Protein AF-A0A351YXC2-F1 (afdb_monomer_lite)

Secondary structure (DSSP, 8-state):
-HHHHHHHHHHHHHHHHHHHHHHHHHHHHHTTSS-HHHHTHHHHHHTTPPP-------SHHHHHHT-HHHHHHHHHHHHHHHHHHHHHHHH-

pLDDT: mean 78.55, std 14.55, range [53.94, 97.31]

Structure (mmCIF, N/CA/C/O backbone):
data_AF-A0A351YXC2-F1
#
_entry.id   AF-A0A351YXC2-F1
#
loop_
_atom_site.group_PDB
_atom_site.id
_atom_site.type_symbol
_atom_site.label_atom_id
_atom_site.label_alt_id
_atom_site.label_comp_id
_atom_site.label_asym_id
_atom_site.label_entity_id
_atom_site.label_seq_id
_atom_site.pdbx_PDB_ins_code
_atom_site.Cartn_x
_atom_site.Cartn_y
_atom_site.Cartn_z
_atom_site.occupancy
_atom_site.B_iso_or_equiv
_atom_site.auth_seq_id
_atom_site.auth_comp_id
_atom_site.auth_asym_id
_atom_site.auth_atom_id
_atom_site.pdbx_PDB_model_num
ATOM 1 N N . MET A 1 1 ? 40.753 -1.615 -24.690 1.00 54.28 1 MET A N 1
ATOM 2 C CA . MET A 1 1 ? 40.350 -2.145 -23.361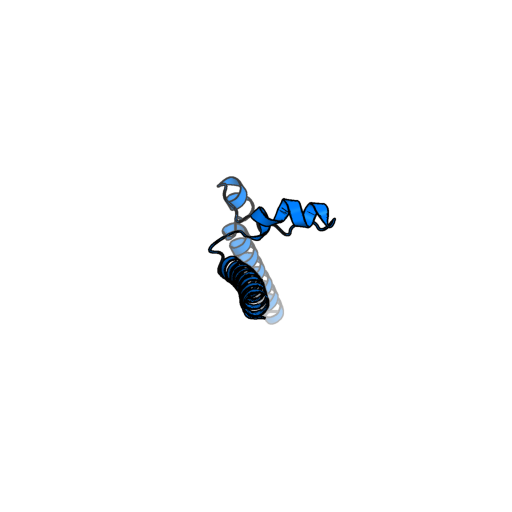 1.00 54.28 1 MET A CA 1
ATOM 3 C C . MET A 1 1 ? 39.675 -1.114 -22.439 1.00 54.28 1 MET A C 1
ATOM 5 O O . MET A 1 1 ? 38.781 -1.501 -21.699 1.00 54.28 1 MET A O 1
ATOM 9 N N . ALA A 1 2 ? 40.005 0.188 -22.486 1.00 59.88 2 ALA A N 1
ATOM 10 C CA . ALA A 1 2 ? 39.395 1.197 -21.597 1.00 59.88 2 ALA A CA 1
ATOM 11 C C . ALA A 1 2 ? 37.871 1.403 -21.784 1.00 59.88 2 ALA A C 1
ATOM 13 O O . ALA A 1 2 ? 37.146 1.541 -20.804 1.00 59.88 2 ALA A O 1
ATOM 14 N N . ARG A 1 3 ? 37.362 1.361 -23.026 1.00 58.69 3 ARG A N 1
ATOM 15 C CA . ARG A 1 3 ? 35.930 1.560 -23.348 1.00 58.69 3 ARG A CA 1
ATOM 16 C C . ARG A 1 3 ? 35.023 0.464 -22.765 1.00 58.69 3 ARG A C 1
ATOM 18 O O . ARG A 1 3 ? 33.972 0.779 -22.222 1.00 58.69 3 ARG A O 1
ATOM 25 N N . ALA A 1 4 ? 35.467 -0.797 -22.794 1.00 61.88 4 ALA A N 1
ATOM 26 C CA . ALA A 1 4 ? 34.736 -1.931 -22.217 1.00 61.88 4 ALA A CA 1
ATOM 27 C C . ALA A 1 4 ? 34.592 -1.818 -20.687 1.00 61.88 4 ALA A C 1
ATOM 29 O O . ALA A 1 4 ? 33.540 -2.128 -20.134 1.00 61.88 4 ALA A O 1
ATOM 30 N N . LYS A 1 5 ? 35.618 -1.289 -20.004 1.00 71.56 5 LYS A N 1
ATOM 31 C CA . LYS A 1 5 ? 35.585 -1.041 -18.554 1.00 71.56 5 LYS A CA 1
ATOM 32 C C . LYS A 1 5 ? 34.582 0.056 -18.174 1.00 71.56 5 LYS A C 1
ATOM 34 O O . LYS A 1 5 ? 33.929 -0.052 -17.140 1.00 71.56 5 LYS A O 1
ATOM 39 N N . VAL A 1 6 ? 34.444 1.091 -19.008 1.00 74.50 6 VAL A N 1
ATOM 40 C CA . VAL A 1 6 ? 33.466 2.177 -18.805 1.00 74.50 6 VAL A CA 1
ATOM 41 C C . VAL A 1 6 ? 32.037 1.687 -19.060 1.00 74.50 6 VAL A C 1
ATOM 43 O O . VAL A 1 6 ? 31.156 1.966 -18.253 1.00 74.50 6 VAL A O 1
ATOM 46 N N . LEU A 1 7 ? 31.822 0.894 -20.116 1.00 76.56 7 LEU A N 1
ATOM 47 C CA . LEU A 1 7 ? 30.525 0.272 -20.422 1.00 76.56 7 LEU A CA 1
ATOM 48 C C . LEU A 1 7 ? 30.058 -0.667 -19.301 1.00 76.56 7 LEU A C 1
ATOM 50 O O . LEU A 1 7 ? 28.917 -0.564 -18.860 1.00 76.56 7 LEU A O 1
ATOM 54 N N . GLY A 1 8 ? 30.951 -1.512 -18.773 1.00 84.88 8 GLY A N 1
ATOM 55 C CA . GLY A 1 8 ? 30.632 -2.389 -17.642 1.00 84.88 8 GLY A CA 1
ATOM 56 C C . GLY A 1 8 ? 30.280 -1.615 -16.369 1.00 84.88 8 GLY A C 1
ATOM 57 O O . GLY A 1 8 ? 29.291 -1.924 -15.710 1.00 84.88 8 GLY A O 1
ATOM 58 N N . LYS A 1 9 ? 31.036 -0.552 -16.055 1.00 87.56 9 LYS A N 1
ATOM 59 C CA . LYS A 1 9 ? 30.716 0.341 -14.929 1.00 87.56 9 LYS A CA 1
ATOM 60 C C . LYS A 1 9 ? 29.358 1.016 -15.101 1.00 87.56 9 LYS A C 1
ATOM 62 O O . LYS A 1 9 ? 28.614 1.108 -14.134 1.00 87.56 9 LYS A O 1
ATOM 67 N N . SER A 1 10 ? 29.040 1.473 -16.310 1.00 91.75 10 SER A N 1
ATOM 68 C CA . SER A 1 10 ? 27.769 2.135 -16.603 1.00 91.75 10 SER A CA 1
ATOM 69 C C . SER A 1 10 ? 26.584 1.182 -16.452 1.00 91.75 10 SER A C 1
ATOM 71 O O . SER A 1 10 ? 25.606 1.560 -15.815 1.00 91.75 10 SER A O 1
ATOM 73 N N . ILE A 1 11 ? 26.688 -0.055 -16.953 1.00 93.56 11 ILE A N 1
ATOM 74 C CA . ILE A 1 11 ? 25.643 -1.078 -16.790 1.00 93.56 11 ILE A CA 1
ATOM 75 C C . ILE A 1 11 ? 25.425 -1.418 -15.313 1.00 93.56 11 ILE A C 1
ATOM 77 O O . ILE A 1 11 ? 24.289 -1.490 -14.854 1.00 93.56 11 ILE A O 1
ATOM 81 N N . LEU A 1 12 ? 26.514 -1.568 -14.553 1.00 94.25 12 LEU A N 1
ATOM 82 C CA . LEU A 1 12 ? 26.449 -1.892 -13.132 1.00 94.25 12 LEU A CA 1
ATOM 83 C C . LEU A 1 12 ? 25.783 -0.768 -12.334 1.00 94.25 12 LEU A C 1
ATOM 85 O O . LEU A 1 12 ? 24.980 -1.030 -11.445 1.00 94.25 12 LEU A O 1
ATOM 89 N N . LEU A 1 13 ? 26.092 0.483 -12.676 1.00 94.69 13 LEU A N 1
ATOM 90 C CA . LEU A 1 13 ? 25.498 1.659 -12.046 1.00 94.69 13 LEU A CA 1
ATOM 91 C C . LEU A 1 13 ? 23.999 1.751 -12.367 1.00 94.69 13 LEU A C 1
ATOM 93 O O . LEU A 1 13 ? 23.203 2.064 -11.489 1.00 94.69 13 LEU A O 1
ATOM 97 N N . LEU A 1 14 ? 23.597 1.389 -13.586 1.00 95.12 14 LEU A N 1
ATOM 98 C CA . LEU A 1 14 ? 22.190 1.326 -13.985 1.00 95.12 14 LEU A CA 1
ATOM 99 C C . LEU A 1 14 ? 21.429 0.253 -13.187 1.00 95.12 14 LEU A C 1
ATOM 101 O O . LEU A 1 14 ? 20.365 0.531 -12.640 1.00 95.12 14 LEU A O 1
ATOM 105 N N . ILE A 1 15 ? 22.014 -0.939 -13.034 1.00 95.81 15 ILE A N 1
ATOM 106 C CA . ILE A 1 15 ? 21.459 -2.009 -12.190 1.00 95.81 15 ILE A CA 1
ATOM 107 C C . ILE A 1 15 ? 21.345 -1.547 -10.732 1.00 95.81 15 ILE A C 1
ATOM 109 O O . ILE A 1 15 ? 20.307 -1.749 -10.106 1.00 95.81 15 ILE A O 1
ATOM 113 N N . LEU A 1 16 ? 22.375 -0.884 -10.200 1.00 96.12 16 LEU A N 1
ATOM 114 C CA . LEU A 1 16 ? 22.361 -0.341 -8.842 1.00 96.12 16 LEU A CA 1
ATOM 115 C C . LEU A 1 16 ? 21.225 0.673 -8.645 1.00 96.12 16 LEU A C 1
ATOM 117 O O . LEU A 1 16 ? 20.523 0.610 -7.640 1.00 96.12 16 LEU A O 1
ATOM 121 N N . ILE A 1 17 ? 21.020 1.578 -9.608 1.00 96.25 17 ILE A N 1
ATOM 122 C CA . ILE A 1 17 ? 19.915 2.545 -9.575 1.00 96.25 17 ILE A CA 1
ATOM 123 C C . ILE A 1 17 ? 18.570 1.815 -9.556 1.00 96.25 17 ILE A C 1
ATOM 125 O O . ILE A 1 17 ? 17.718 2.147 -8.738 1.00 96.25 17 ILE A O 1
ATOM 129 N N . ILE A 1 18 ? 18.384 0.803 -10.409 1.00 95.94 18 ILE A N 1
ATOM 130 C CA . ILE A 1 18 ? 17.145 0.014 -10.444 1.00 95.94 18 ILE A CA 1
ATOM 131 C C . ILE A 1 18 ? 16.887 -0.638 -9.080 1.00 95.94 18 ILE A C 1
ATOM 133 O O . ILE A 1 18 ? 15.783 -0.527 -8.554 1.00 95.94 18 ILE A O 1
ATOM 137 N N . ILE A 1 19 ? 17.903 -1.260 -8.475 1.00 95.94 19 ILE A N 1
ATOM 138 C CA . ILE A 1 19 ? 17.790 -1.875 -7.144 1.00 95.94 19 ILE A CA 1
ATOM 139 C C . ILE A 1 19 ? 17.392 -0.833 -6.094 1.00 95.94 19 ILE A C 1
ATOM 141 O O . ILE A 1 19 ? 16.493 -1.088 -5.295 1.00 95.94 19 ILE A O 1
ATOM 145 N N . LEU A 1 20 ? 18.023 0.344 -6.109 1.00 95.50 20 LEU A N 1
ATOM 146 C CA . LEU A 1 20 ? 17.733 1.416 -5.159 1.00 95.50 20 LEU A CA 1
ATOM 147 C C . LEU A 1 20 ? 16.293 1.925 -5.296 1.00 95.50 20 LEU A C 1
ATOM 149 O O . LEU A 1 20 ? 15.618 2.136 -4.291 1.00 95.50 20 LEU A O 1
ATOM 153 N N . VAL A 1 21 ? 15.806 2.077 -6.530 1.00 92.19 21 VAL A N 1
ATOM 154 C CA . VAL A 1 21 ? 14.422 2.481 -6.808 1.00 92.19 21 VAL A CA 1
ATOM 155 C C . VAL A 1 21 ? 13.436 1.417 -6.326 1.00 92.19 21 VAL A C 1
ATOM 157 O O . VAL A 1 21 ? 12.465 1.760 -5.659 1.00 92.19 21 VAL A O 1
ATOM 160 N N . LEU A 1 22 ? 13.691 0.133 -6.602 1.00 87.81 22 LEU A N 1
ATOM 161 C CA . LEU A 1 22 ? 12.830 -0.966 -6.149 1.00 87.81 22 LEU A CA 1
ATOM 162 C C . LEU A 1 22 ? 12.754 -1.038 -4.620 1.00 87.81 22 LEU A C 1
ATOM 164 O O . LEU A 1 22 ? 11.660 -1.139 -4.065 1.00 87.81 22 LEU A O 1
ATOM 168 N N . PHE A 1 23 ? 13.897 -0.928 -3.939 1.00 91.25 23 PHE A N 1
ATOM 169 C CA . PHE A 1 23 ? 13.937 -0.850 -2.480 1.00 91.25 23 PHE A CA 1
ATOM 170 C C . PHE A 1 23 ? 13.184 0.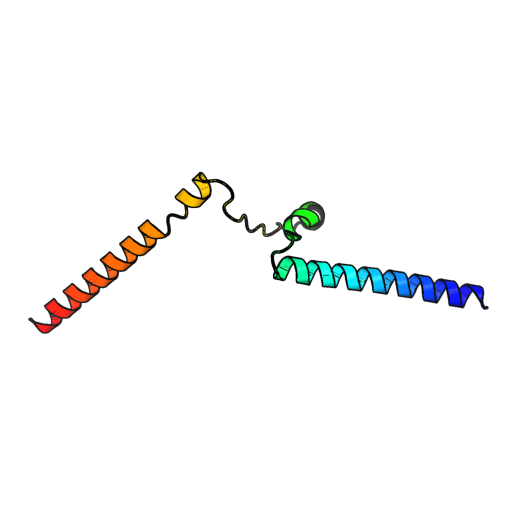378 -1.965 1.00 91.25 23 PHE A C 1
ATOM 172 O O . PHE A 1 23 ? 12.345 0.246 -1.079 1.00 91.25 23 PHE A O 1
ATOM 179 N N . GLY A 1 24 ? 13.442 1.561 -2.528 1.00 87.69 24 GLY A N 1
ATOM 180 C CA . GLY A 1 24 ? 12.769 2.797 -2.134 1.00 87.69 24 GLY A CA 1
ATOM 181 C C . GLY A 1 24 ? 11.250 2.698 -2.265 1.00 87.69 24 GLY A C 1
ATOM 182 O O . GLY A 1 24 ? 10.533 3.074 -1.346 1.00 87.69 24 GLY A O 1
ATOM 183 N N . LEU A 1 25 ? 10.752 2.115 -3.356 1.00 83.88 25 LEU A N 1
ATOM 184 C CA . LEU A 1 25 ? 9.320 1.902 -3.570 1.00 83.88 25 LEU A CA 1
ATOM 185 C C . LEU A 1 25 ? 8.705 0.940 -2.549 1.00 83.88 25 LEU A C 1
ATOM 187 O O . LEU A 1 25 ? 7.607 1.211 -2.070 1.00 83.88 25 LEU A O 1
ATOM 191 N N . LEU A 1 26 ? 9.408 -0.138 -2.179 1.00 82.06 26 LEU A N 1
ATOM 192 C CA . LEU A 1 26 ? 8.964 -1.054 -1.122 1.00 82.06 26 LEU A CA 1
ATOM 193 C C . LEU A 1 26 ? 8.840 -0.323 0.224 1.00 82.06 26 LEU A C 1
ATOM 195 O O . LEU A 1 26 ? 7.825 -0.445 0.907 1.00 82.06 26 LEU A O 1
ATOM 199 N N . TRP A 1 27 ? 9.853 0.470 0.584 1.00 82.56 27 TRP A N 1
ATOM 200 C CA . TRP A 1 27 ? 9.850 1.252 1.820 1.00 82.56 27 TRP A CA 1
ATOM 201 C C . TRP A 1 27 ? 8.774 2.347 1.816 1.00 82.56 27 TRP A C 1
ATOM 203 O O . TRP A 1 27 ? 8.092 2.525 2.823 1.00 82.56 27 TRP A O 1
ATOM 213 N N . PHE A 1 28 ? 8.570 3.054 0.700 1.00 82.62 28 PHE A N 1
ATOM 214 C CA . PHE A 1 28 ? 7.529 4.083 0.586 1.00 82.62 28 PHE A CA 1
ATOM 215 C C . PHE A 1 28 ? 6.106 3.512 0.638 1.00 82.62 28 PHE A C 1
ATOM 217 O O . PHE A 1 28 ? 5.222 4.171 1.187 1.00 82.62 28 PHE A O 1
ATOM 224 N N . ASP A 1 29 ? 5.892 2.301 0.116 1.00 76.25 29 ASP A N 1
ATOM 225 C CA . ASP A 1 29 ? 4.627 1.568 0.249 1.00 76.25 29 ASP A CA 1
ATOM 226 C C . ASP A 1 29 ? 4.398 1.112 1.698 1.00 76.25 29 ASP A C 1
ATOM 228 O O . ASP A 1 29 ? 3.300 1.276 2.224 1.00 76.25 29 ASP A O 1
ATOM 232 N N . TYR A 1 30 ? 5.445 0.619 2.375 1.00 75.81 30 TYR A N 1
ATOM 233 C CA . TYR A 1 30 ? 5.388 0.243 3.794 1.00 75.81 30 TYR A CA 1
ATOM 234 C C . TYR A 1 30 ? 5.060 1.434 4.706 1.00 75.81 30 TYR A C 1
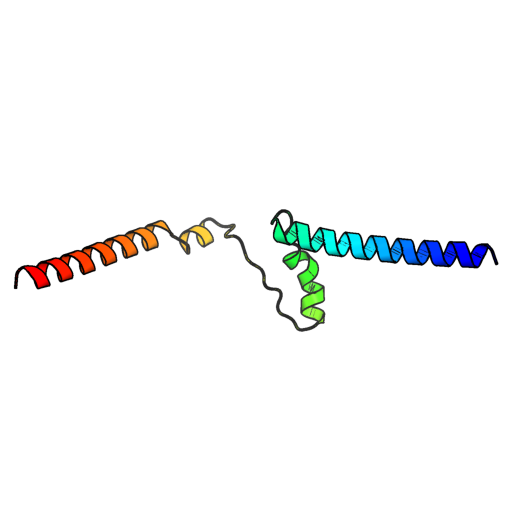ATOM 236 O O . TYR A 1 30 ? 4.257 1.312 5.626 1.00 75.81 30 TYR A O 1
ATOM 244 N N . LEU A 1 31 ? 5.650 2.601 4.433 1.00 80.25 31 LEU A N 1
ATOM 245 C CA . LEU A 1 31 ? 5.382 3.843 5.164 1.00 80.25 31 LEU A CA 1
ATOM 246 C C . LEU A 1 31 ? 4.016 4.466 4.821 1.00 80.25 31 LEU A C 1
ATOM 248 O O . LEU A 1 31 ? 3.607 5.420 5.478 1.00 80.25 31 LEU A O 1
ATOM 252 N N . GLY A 1 32 ? 3.321 3.978 3.787 1.00 67.62 32 GLY A N 1
ATOM 253 C CA . GLY A 1 32 ? 2.033 4.519 3.343 1.00 67.62 32 GLY A CA 1
ATOM 254 C C . GLY A 1 32 ? 2.114 5.896 2.672 1.00 67.62 32 GLY A C 1
ATOM 255 O O . GLY A 1 32 ? 1.082 6.523 2.442 1.00 67.62 32 GLY A O 1
ATOM 256 N N . ILE A 1 33 ? 3.320 6.370 2.335 1.00 73.19 33 ILE A N 1
ATOM 257 C CA . ILE A 1 33 ? 3.552 7.685 1.708 1.00 73.19 33 ILE A CA 1
ATOM 258 C C . ILE A 1 33 ? 3.062 7.677 0.250 1.00 73.19 33 ILE A C 1
ATOM 260 O O . ILE A 1 33 ? 2.590 8.691 -0.260 1.00 73.19 33 ILE A O 1
ATOM 264 N N . ILE A 1 34 ? 3.147 6.525 -0.427 1.00 65.38 34 ILE A N 1
ATOM 265 C CA . ILE A 1 34 ? 2.687 6.317 -1.808 1.00 65.38 34 ILE A CA 1
ATOM 266 C C . ILE A 1 34 ? 1.905 5.000 -1.865 1.00 65.38 34 ILE A C 1
ATOM 268 O O . ILE A 1 34 ? 2.364 3.995 -1.334 1.00 65.38 34 ILE A O 1
ATOM 272 N N . GLN A 1 35 ? 0.762 4.960 -2.564 1.00 65.94 35 GLN A N 1
ATOM 273 C CA . GLN A 1 35 ? 0.086 3.692 -2.886 1.00 65.94 35 GLN A CA 1
ATOM 274 C C . GLN A 1 35 ? 0.775 2.994 -4.071 1.00 65.94 35 GLN A C 1
ATOM 276 O O . GLN A 1 35 ? 0.227 2.932 -5.176 1.00 65.94 35 GLN A O 1
ATOM 281 N N . ALA A 1 36 ? 1.983 2.460 -3.864 1.00 64.62 36 ALA A N 1
ATOM 282 C CA . ALA A 1 36 ? 2.750 1.806 -4.927 1.00 64.62 36 ALA A CA 1
ATOM 283 C C . ALA A 1 36 ? 1.974 0.621 -5.531 1.00 64.62 36 ALA A C 1
ATOM 285 O O . ALA A 1 36 ? 1.998 0.412 -6.746 1.00 64.62 36 ALA A O 1
ATOM 286 N N . LYS A 1 37 ? 1.184 -0.088 -4.712 1.00 64.00 37 LYS A N 1
ATOM 287 C CA . LYS A 1 37 ? 0.307 -1.189 -5.155 1.00 64.00 37 LYS A CA 1
ATOM 288 C C . LYS A 1 37 ? -0.679 -0.788 -6.267 1.00 64.00 37 LYS A C 1
ATOM 290 O O . LYS A 1 37 ? -0.988 -1.619 -7.119 1.00 64.00 37 LYS A O 1
ATOM 295 N N . LYS A 1 38 ? -1.136 0.474 -6.315 1.00 65.56 38 LYS A N 1
ATOM 296 C CA . LYS A 1 38 ? -2.011 0.980 -7.394 1.00 65.56 38 LYS A CA 1
ATOM 297 C C . LYS A 1 38 ? -1.243 1.241 -8.693 1.00 65.56 38 LYS A C 1
ATOM 299 O O . LYS A 1 38 ? -1.749 0.937 -9.767 1.00 65.56 38 LYS A O 1
ATOM 304 N N . ILE A 1 39 ? -0.016 1.757 -8.604 1.00 68.94 39 ILE A N 1
ATOM 305 C CA . ILE A 1 39 ? 0.823 2.086 -9.771 1.00 68.94 39 ILE A CA 1
ATOM 306 C C . ILE A 1 39 ? 1.317 0.811 -10.472 1.00 68.94 39 ILE A C 1
ATOM 308 O O . ILE A 1 39 ? 1.378 0.759 -11.697 1.00 68.94 39 ILE A O 1
ATOM 312 N N . PHE A 1 40 ? 1.612 -0.245 -9.708 1.00 68.38 40 PHE A N 1
ATOM 313 C CA . PHE A 1 40 ? 2.047 -1.538 -10.249 1.00 68.38 40 PHE A CA 1
ATOM 314 C C . PHE A 1 40 ? 0.901 -2.472 -10.663 1.00 68.38 40 PHE A C 1
ATOM 316 O O . PHE A 1 40 ? 1.157 -3.534 -11.233 1.00 68.38 40 PHE A O 1
ATOM 323 N N . ALA A 1 41 ? -0.358 -2.084 -10.439 1.00 70.44 41 ALA A N 1
ATOM 324 C CA . ALA A 1 41 ? -1.534 -2.861 -10.825 1.00 70.44 41 ALA A CA 1
ATOM 325 C C . ALA A 1 41 ? -1.511 -3.403 -12.273 1.00 70.44 41 ALA A C 1
ATOM 327 O O . ALA A 1 41 ? -1.813 -4.584 -12.443 1.00 70.44 41 ALA A O 1
ATOM 328 N N . PRO A 1 42 ? -1.134 -2.640 -13.324 1.00 72.75 42 PRO A N 1
ATOM 329 C CA . PRO A 1 42 ? -1.089 -3.179 -14.686 1.00 72.75 42 PRO A CA 1
ATOM 330 C C . PRO A 1 42 ? -0.064 -4.309 -14.859 1.00 72.75 42 PRO A C 1
ATOM 332 O O . PRO A 1 42 ? -0.337 -5.257 -15.590 1.00 72.75 42 PRO A O 1
ATOM 335 N N . VAL A 1 43 ? 1.072 -4.261 -14.157 1.00 77.62 43 VAL A N 1
ATOM 336 C CA . VAL A 1 43 ? 2.107 -5.308 -14.221 1.00 77.62 43 VAL A CA 1
ATOM 337 C C . VAL A 1 43 ? 1.646 -6.570 -13.491 1.00 77.62 43 VAL A C 1
ATOM 339 O O . VAL A 1 43 ? 1.764 -7.666 -14.032 1.00 77.62 43 VAL A O 1
ATOM 342 N N . TYR A 1 44 ? 1.044 -6.422 -12.305 1.00 70.44 44 TYR A N 1
ATOM 343 C CA . TYR A 1 44 ? 0.460 -7.548 -11.565 1.00 70.44 44 TYR A CA 1
ATOM 344 C C . TYR A 1 44 ? -0.648 -8.247 -12.362 1.00 70.44 44 TYR A C 1
ATOM 346 O O . TYR A 1 44 ? -0.670 -9.475 -12.429 1.00 70.44 44 TYR A O 1
ATOM 354 N N . ARG A 1 45 ? -1.506 -7.477 -13.048 1.00 76.00 45 ARG A N 1
ATOM 355 C CA . ARG A 1 45 ? -2.550 -8.022 -13.933 1.00 76.00 45 ARG A CA 1
ATOM 356 C C . ARG A 1 45 ? -1.969 -8.781 -15.124 1.00 76.00 45 ARG A C 1
ATOM 358 O O . ARG A 1 45 ? -2.527 -9.803 -15.507 1.00 76.00 45 ARG A O 1
ATOM 365 N N . LEU A 1 46 ? -0.848 -8.321 -15.679 1.00 82.00 46 LEU A N 1
ATOM 366 C CA . LEU A 1 46 ? -0.154 -9.016 -16.767 1.00 82.00 46 LEU A CA 1
ATOM 367 C C . LEU A 1 46 ? 0.452 -10.352 -16.308 1.00 82.00 46 LEU A C 1
ATOM 369 O O . LEU A 1 46 ? 0.502 -11.304 -17.078 1.00 82.00 46 LEU A O 1
ATOM 373 N N . ALA A 1 47 ? 0.859 -10.432 -15.041 1.00 82.81 47 ALA A N 1
ATOM 374 C CA . ALA A 1 47 ? 1.339 -11.653 -14.402 1.00 82.81 47 ALA A CA 1
ATOM 375 C C . ALA A 1 47 ? 0.205 -12.553 -13.855 1.00 82.81 47 ALA A C 1
ATOM 377 O O . ALA A 1 47 ? 0.483 -13.579 -13.240 1.00 82.81 47 ALA A O 1
ATOM 378 N N . GLY A 1 48 ? -1.068 -12.184 -14.056 1.00 78.75 48 GLY A N 1
ATOM 379 C CA . GLY A 1 48 ? -2.228 -12.949 -13.585 1.00 78.75 48 GLY A CA 1
ATOM 380 C C . GLY A 1 48 ? -2.497 -12.856 -12.078 1.00 78.75 48 GLY A C 1
ATOM 381 O O . GLY A 1 48 ? -3.343 -13.586 -11.566 1.00 78.75 48 GLY A O 1
ATOM 382 N N . LEU A 1 49 ? -1.813 -11.962 -11.359 1.00 79.19 49 LEU A N 1
ATOM 383 C CA . LEU A 1 49 ? -2.036 -11.737 -9.932 1.00 79.19 49 LEU A CA 1
ATOM 384 C C . LEU A 1 49 ? -3.041 -10.601 -9.714 1.00 79.19 49 LEU A C 1
ATOM 386 O O . LEU A 1 49 ? -3.005 -9.570 -10.391 1.00 79.19 49 LEU A O 1
ATOM 390 N N . GLN A 1 50 ? -3.928 -10.771 -8.732 1.00 68.50 50 GLN A N 1
ATOM 391 C CA . GLN A 1 50 ? -4.813 -9.696 -8.289 1.00 68.50 50 GLN A CA 1
ATOM 392 C C . GLN A 1 50 ? -4.029 -8.735 -7.384 1.00 68.50 50 GLN A C 1
ATOM 394 O O . GLN A 1 50 ? -3.504 -9.165 -6.355 1.00 68.50 50 GLN A O 1
ATOM 399 N N . PRO A 1 51 ? -3.925 -7.440 -7.737 1.00 67.38 51 PRO A N 1
ATOM 400 C CA . PRO A 1 51 ? -3.274 -6.466 -6.876 1.00 67.38 51 PRO A CA 1
ATOM 401 C C . PRO A 1 51 ? -4.099 -6.300 -5.599 1.00 67.38 51 PRO A C 1
ATOM 403 O O . PRO A 1 51 ? -5.261 -5.895 -5.660 1.00 67.38 51 PRO A O 1
ATOM 406 N N . GLN A 1 52 ? -3.507 -6.580 -4.438 1.00 60.50 52 GLN A N 1
ATOM 407 C CA . GLN A 1 52 ? -4.141 -6.281 -3.157 1.00 60.50 52 GLN A CA 1
ATOM 408 C C . GLN A 1 52 ? -4.153 -4.760 -2.969 1.00 60.50 52 GLN A C 1
ATOM 410 O O . GLN A 1 52 ? -3.159 -4.152 -2.572 1.00 60.50 52 GLN A O 1
ATOM 415 N N . THR A 1 53 ? -5.275 -4.131 -3.306 1.00 59.97 53 THR A N 1
ATOM 416 C CA . THR A 1 53 ? -5.504 -2.713 -3.037 1.00 59.97 53 THR A CA 1
ATOM 417 C C . THR A 1 53 ? -6.189 -2.591 -1.683 1.00 59.97 53 THR A C 1
ATOM 419 O O . THR A 1 53 ? -7.333 -2.996 -1.526 1.00 59.97 53 THR A O 1
ATOM 422 N N . SER A 1 54 ? -5.496 -2.028 -0.694 1.00 53.94 54 SER A N 1
ATOM 423 C CA . SER A 1 54 ? -6.185 -1.509 0.485 1.00 53.94 54 SER A CA 1
ATOM 424 C C . SER A 1 54 ? -6.764 -0.156 0.084 1.00 53.94 54 SER A C 1
ATOM 426 O O . SER A 1 54 ? -6.029 0.819 -0.0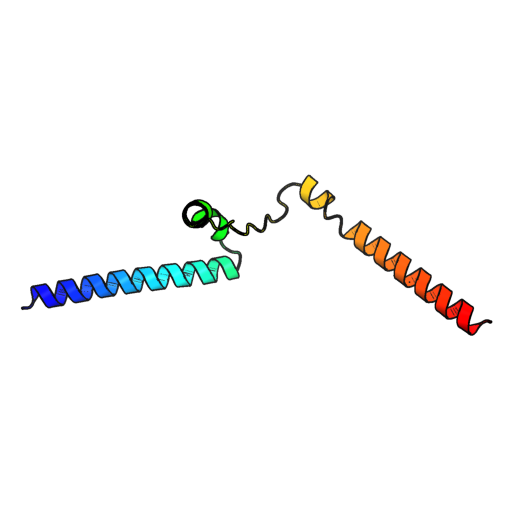95 1.00 53.94 54 SER A O 1
ATOM 428 N N . THR A 1 55 ? -8.064 -0.106 -0.195 1.00 57.31 55 THR A N 1
ATOM 429 C CA . THR A 1 55 ? -8.771 1.166 -0.321 1.00 57.31 55 THR A CA 1
ATOM 430 C C . THR A 1 55 ? -8.938 1.713 1.086 1.00 57.31 55 THR A C 1
ATOM 432 O O . THR A 1 55 ? -9.807 1.263 1.825 1.00 57.31 55 THR A O 1
ATOM 435 N N . ALA A 1 56 ? -8.085 2.665 1.473 1.00 55.97 56 ALA A N 1
ATOM 436 C CA . ALA A 1 56 ? -8.430 3.537 2.586 1.00 55.97 56 ALA A CA 1
ATOM 437 C C . ALA A 1 56 ? -9.816 4.137 2.276 1.00 55.97 56 ALA A C 1
ATOM 439 O O . ALA A 1 56 ? -9.990 4.620 1.148 1.00 55.97 56 ALA A O 1
ATOM 440 N N . PRO A 1 57 ? -10.791 4.063 3.200 1.00 55.28 57 PRO A N 1
ATOM 441 C CA . PRO A 1 57 ? -12.117 4.615 2.966 1.00 55.28 57 PRO A CA 1
ATOM 442 C C . PRO A 1 57 ? -11.953 6.108 2.672 1.00 55.28 57 PRO A C 1
ATOM 444 O O . PRO A 1 57 ? -11.461 6.873 3.500 1.00 55.28 57 PRO A O 1
ATOM 447 N N . SER A 1 58 ? -12.252 6.491 1.433 1.00 54.09 58 SER A N 1
ATOM 448 C CA . SER A 1 58 ? -12.006 7.848 0.917 1.00 54.09 58 SER A CA 1
ATOM 449 C C . SER A 1 58 ? -13.297 8.632 0.704 1.00 54.09 58 SER A C 1
ATOM 451 O O . SER A 1 58 ? -13.255 9.835 0.453 1.00 54.09 58 SER A O 1
ATOM 453 N N . SER A 1 59 ? -14.439 7.953 0.822 1.00 55.50 59 SER A N 1
ATOM 454 C CA . SER A 1 59 ? -15.769 8.537 0.749 1.00 55.50 59 SER A CA 1
ATOM 455 C C . SER A 1 59 ? -16.433 8.524 2.132 1.00 55.50 59 SER A C 1
ATOM 457 O O . SER A 1 59 ? -16.268 7.551 2.869 1.00 55.50 59 SER A O 1
ATOM 459 N N . PRO A 1 60 ? -17.243 9.541 2.482 1.00 59.09 60 PRO A N 1
ATOM 460 C CA . PRO A 1 60 ? -18.082 9.525 3.684 1.00 59.09 60 PRO A CA 1
ATOM 461 C C . PRO A 1 60 ? -18.980 8.283 3.792 1.00 59.09 60 PRO A C 1
ATOM 463 O O . PRO A 1 60 ? -19.300 7.858 4.894 1.00 59.09 60 PRO A O 1
ATOM 466 N N . VAL A 1 61 ? -19.358 7.688 2.656 1.00 60.06 61 VAL A N 1
ATOM 467 C CA . VAL A 1 61 ? -20.153 6.450 2.594 1.00 60.06 61 VAL A CA 1
ATOM 468 C C . VAL A 1 61 ? -19.330 5.230 3.028 1.00 60.06 61 VAL A C 1
ATOM 470 O O . VAL A 1 61 ? -19.821 4.423 3.808 1.00 60.06 61 VAL A O 1
ATOM 473 N N . ASP A 1 62 ? -18.060 5.141 2.618 1.00 56.50 62 ASP A N 1
ATOM 474 C CA . ASP A 1 62 ? -17.158 4.047 3.018 1.00 56.50 62 ASP A CA 1
ATOM 475 C C . ASP A 1 62 ? -16.815 4.118 4.519 1.00 56.50 62 ASP A C 1
ATOM 477 O O . ASP A 1 62 ? -16.549 3.104 5.158 1.00 56.50 62 ASP A O 1
ATOM 481 N N . LEU A 1 63 ? -16.818 5.329 5.089 1.00 58.25 63 LEU A N 1
ATOM 482 C CA . LEU A 1 63 ? -16.657 5.562 6.528 1.00 58.25 63 LEU A CA 1
ATOM 483 C C . LEU A 1 63 ? -17.925 5.211 7.322 1.00 58.25 63 LEU A C 1
ATOM 485 O O . LEU A 1 63 ? -17.815 4.860 8.490 1.00 58.25 63 LEU A O 1
ATOM 489 N N . ALA A 1 64 ? -19.106 5.299 6.703 1.00 58.88 64 ALA A N 1
ATOM 490 C CA . ALA A 1 64 ?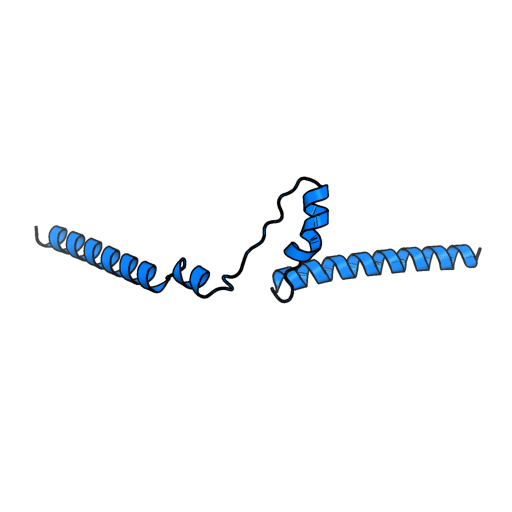 -20.375 4.917 7.320 1.00 58.88 64 ALA A CA 1
ATOM 491 C C . ALA A 1 64 ? -20.586 3.392 7.341 1.00 58.88 64 ALA A C 1
ATOM 493 O O . ALA A 1 64 ? -21.224 2.880 8.252 1.00 58.88 64 ALA A O 1
ATOM 494 N N . GLU A 1 65 ? -20.035 2.655 6.371 1.00 55.38 65 GLU A N 1
ATOM 495 C CA . GLU A 1 65 ? -20.028 1.182 6.394 1.00 55.38 65 GLU A CA 1
ATOM 496 C C . GLU A 1 65 ? -18.998 0.622 7.395 1.00 55.38 65 GLU A C 1
ATOM 498 O O . GLU A 1 65 ? -19.158 -0.480 7.910 1.00 55.38 65 GLU A O 1
ATOM 503 N N . ALA A 1 66 ? -17.989 1.424 7.750 1.00 58.91 66 ALA A N 1
ATOM 504 C CA . ALA A 1 66 ? -17.067 1.192 8.860 1.00 58.91 66 ALA A CA 1
ATOM 505 C C . ALA A 1 66 ? -17.445 2.039 10.093 1.00 58.91 66 ALA A C 1
ATOM 507 O O . ALA A 1 66 ? -16.594 2.727 10.664 1.00 58.91 66 ALA A O 1
ATOM 508 N N . ASP A 1 67 ? -18.721 2.020 10.493 1.00 69.81 67 ASP A N 1
ATOM 509 C CA . ASP A 1 67 ? -19.201 2.714 11.692 1.00 69.81 67 ASP A CA 1
ATOM 510 C C . ASP A 1 67 ? -18.685 2.034 12.975 1.00 69.81 67 ASP A C 1
ATOM 512 O O . ASP A 1 67 ? -19.364 1.262 13.656 1.00 69.81 67 ASP A O 1
ATOM 516 N N . LEU A 1 68 ? -17.430 2.342 13.301 1.00 80.88 68 LEU A N 1
ATOM 517 C CA . LEU A 1 68 ? -16.709 1.854 14.475 1.00 80.88 68 LEU A CA 1
ATOM 518 C C . LEU A 1 68 ? -17.415 2.189 15.793 1.00 80.88 68 LEU A C 1
ATOM 520 O O . LEU A 1 68 ? -17.147 1.535 16.804 1.00 80.88 68 LEU A O 1
ATOM 524 N N . ASP A 1 69 ? -18.271 3.213 15.819 1.00 82.88 69 ASP A N 1
ATOM 525 C CA . ASP A 1 69 ? -19.006 3.565 17.026 1.00 82.88 69 ASP A CA 1
ATOM 526 C C . ASP A 1 69 ? -20.138 2.568 17.281 1.00 82.88 69 ASP A C 1
ATOM 528 O O . ASP A 1 69 ? -20.278 2.111 18.417 1.00 82.88 69 ASP A O 1
ATOM 532 N N . ASN A 1 70 ? -20.860 2.131 16.245 1.00 84.50 70 ASN A N 1
ATOM 533 C CA . ASN A 1 70 ? -21.841 1.049 16.366 1.00 84.50 70 ASN A CA 1
ATOM 534 C C . ASN A 1 70 ? -21.197 -0.274 16.805 1.00 84.50 70 ASN A C 1
ATOM 536 O O . ASN A 1 70 ? -21.678 -0.900 17.754 1.00 84.50 70 ASN A O 1
ATOM 540 N N . ASP A 1 71 ? -20.058 -0.650 16.219 1.00 86.25 71 ASP A N 1
ATOM 541 C CA . ASP A 1 71 ? -19.302 -1.840 16.641 1.00 86.25 71 ASP A CA 1
ATOM 542 C C . ASP A 1 71 ? -18.844 -1.737 18.104 1.00 86.25 71 ASP A C 1
ATOM 544 O O . ASP A 1 71 ? -18.948 -2.685 18.893 1.00 86.25 71 ASP A O 1
ATOM 548 N N . ARG A 1 72 ? -18.369 -0.552 18.507 1.00 88.25 72 ARG A N 1
ATOM 549 C CA . ARG A 1 72 ? -17.978 -0.265 19.891 1.00 88.25 72 ARG A CA 1
ATOM 550 C C . ARG A 1 72 ? -19.174 -0.352 20.839 1.00 88.25 72 ARG A C 1
ATOM 552 O O . ARG A 1 72 ? -19.012 -0.854 21.953 1.00 88.25 72 ARG A O 1
ATOM 559 N N . PHE A 1 73 ? -20.352 0.129 20.446 1.00 93.25 73 PHE A N 1
ATOM 560 C CA . PHE A 1 73 ? -21.568 0.014 21.253 1.00 93.25 73 PHE A CA 1
ATOM 561 C C . PHE A 1 73 ? -22.028 -1.439 21.385 1.00 93.25 73 PHE A C 1
ATOM 563 O O . PHE A 1 73 ? -22.313 -1.867 22.503 1.00 93.25 73 PHE A O 1
ATOM 570 N N . ALA A 1 74 ? -22.007 -2.219 20.303 1.00 93.56 74 ALA A N 1
ATOM 571 C CA . ALA A 1 74 ? -22.340 -3.641 20.333 1.00 93.56 74 ALA A CA 1
ATOM 572 C C . ALA A 1 74 ? -21.434 -4.418 21.304 1.00 93.56 74 ALA A C 1
ATOM 574 O O . ALA A 1 74 ? -21.924 -5.149 22.162 1.00 93.56 74 ALA A O 1
ATOM 575 N N . LYS A 1 75 ? -20.117 -4.176 21.258 1.00 94.56 75 LYS A N 1
ATOM 576 C CA . LYS A 1 75 ? -19.153 -4.792 22.188 1.00 94.56 75 LYS A CA 1
ATOM 577 C C . LYS A 1 75 ? -19.390 -4.407 23.647 1.00 94.56 75 LYS A C 1
ATOM 579 O O . LYS A 1 75 ? -19.178 -5.218 24.544 1.00 94.56 75 LYS A O 1
ATOM 584 N N . ARG A 1 76 ? -19.824 -3.170 23.904 1.00 95.94 76 ARG A N 1
ATOM 585 C CA . ARG A 1 76 ? -20.178 -2.722 25.260 1.00 95.94 76 ARG A CA 1
ATOM 586 C C . ARG A 1 76 ? -21.427 -3.426 25.778 1.00 95.94 76 ARG A C 1
ATOM 588 O O . ARG A 1 76 ? -21.445 -3.799 26.944 1.00 95.94 76 ARG A O 1
ATOM 595 N N . LEU A 1 77 ? -22.439 -3.607 24.930 1.00 97.31 77 LEU A N 1
ATOM 596 C CA . LEU A 1 77 ? -23.656 -4.336 25.291 1.00 97.31 77 LEU A CA 1
ATOM 597 C C . LEU A 1 77 ? -23.351 -5.810 25.582 1.00 97.31 77 LEU A C 1
ATOM 599 O O . LEU A 1 77 ? -23.768 -6.310 26.618 1.00 97.31 77 LEU A O 1
ATOM 603 N N . GLU A 1 78 ? -22.541 -6.458 24.743 1.00 96.31 78 GLU A N 1
ATOM 604 C CA . GLU A 1 78 ? -22.073 -7.836 24.955 1.00 96.31 78 GLU A CA 1
ATOM 605 C C . GLU A 1 78 ? -21.337 -7.989 26.300 1.00 96.31 78 GLU A C 1
ATOM 607 O O . GLU A 1 78 ? -21.604 -8.910 27.067 1.00 96.31 78 GLU A O 1
ATOM 612 N N . ALA A 1 79 ? -20.452 -7.047 26.643 1.00 96.44 79 ALA A N 1
ATOM 613 C CA . ALA A 1 79 ? -19.743 -7.068 27.923 1.00 96.44 79 ALA A CA 1
ATOM 614 C C . ALA A 1 79 ? -20.672 -6.887 29.139 1.00 96.44 79 ALA A C 1
ATOM 616 O O . ALA A 1 79 ? -20.397 -7.432 30.210 1.00 96.44 79 ALA A O 1
ATOM 617 N N . LEU A 1 80 ? -21.750 -6.108 28.997 1.00 96.94 80 LEU A N 1
ATOM 618 C CA . LEU A 1 80 ? -22.756 -5.948 30.048 1.00 96.94 80 LEU A CA 1
ATOM 619 C C . LEU A 1 80 ? -23.567 -7.229 30.243 1.00 96.94 80 LEU A C 1
ATOM 621 O O . LEU A 1 80 ? -23.791 -7.606 31.389 1.00 96.94 80 LEU A O 1
ATOM 625 N N . ASP A 1 81 ? -23.938 -7.889 29.148 1.00 96.88 81 ASP A N 1
ATOM 626 C CA . ASP A 1 81 ? -24.722 -9.125 29.153 1.00 96.88 81 ASP A CA 1
ATOM 627 C C . ASP A 1 81 ? -23.966 -10.270 29.846 1.00 96.88 81 ASP A C 1
ATOM 629 O O . ASP A 1 81 ? -24.457 -1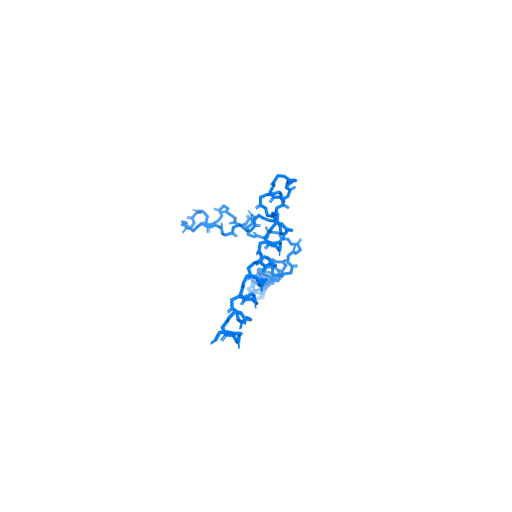0.877 30.799 1.00 96.88 81 ASP A O 1
ATOM 633 N N . ILE A 1 82 ? -22.690 -10.455 29.486 1.00 96.94 82 ILE A N 1
ATOM 634 C CA . ILE A 1 82 ? -21.792 -11.416 30.148 1.00 96.94 82 ILE A CA 1
ATOM 635 C C . ILE A 1 82 ? -21.687 -11.115 31.648 1.00 96.94 82 ILE A C 1
ATOM 637 O O . ILE A 1 82 ? -21.726 -12.021 32.482 1.00 96.94 82 ILE A O 1
ATOM 641 N N . ARG A 1 83 ? -21.574 -9.834 32.017 1.00 95.56 83 ARG A N 1
ATOM 642 C CA . ARG A 1 83 ? -21.488 -9.431 33.423 1.00 95.56 83 ARG A CA 1
ATOM 643 C C . ARG A 1 83 ? -22.779 -9.734 34.188 1.00 95.56 83 ARG A C 1
ATOM 645 O O . ARG A 1 83 ? -22.679 -10.122 35.350 1.00 95.56 83 ARG A O 1
ATOM 652 N N . SER A 1 84 ? -23.958 -9.542 33.592 1.00 95.44 84 SER A N 1
ATOM 653 C CA . SER A 1 84 ? -25.224 -9.937 34.227 1.00 95.44 84 SER A CA 1
ATOM 654 C C . SER A 1 84 ? -25.319 -11.446 34.397 1.00 95.44 84 SER A C 1
ATOM 656 O O . SER A 1 84 ? -25.601 -11.894 35.503 1.00 95.44 84 SER A O 1
ATOM 658 N N . GLU A 1 85 ? -24.972 -12.232 33.374 1.00 94.44 85 GLU A N 1
ATOM 659 C CA . GLU A 1 85 ? -24.967 -13.694 33.488 1.00 94.44 85 GLU A CA 1
ATOM 660 C C . GLU A 1 85 ? -24.024 -14.194 34.592 1.00 94.44 85 GLU A C 1
ATOM 662 O O . GLU A 1 85 ? -24.317 -15.172 35.281 1.00 94.44 85 GLU A O 1
ATOM 667 N N . GLU A 1 86 ? -22.864 -13.555 34.768 1.00 93.12 86 GLU A N 1
ATOM 668 C CA . GLU A 1 86 ? -21.939 -13.893 35.851 1.00 93.12 86 GLU A CA 1
ATOM 669 C C . GLU A 1 86 ? -22.478 -13.545 37.241 1.00 93.12 86 GLU A C 1
ATOM 671 O O . GLU A 1 86 ? -22.162 -14.255 38.195 1.00 93.12 86 GLU A O 1
ATOM 676 N N . LEU A 1 87 ? -23.245 -12.462 37.382 1.00 94.88 87 LEU A N 1
ATOM 677 C CA . LEU A 1 87 ? -23.877 -12.091 38.652 1.00 94.88 87 LEU A CA 1
ATOM 678 C C . LEU A 1 87 ? -25.019 -13.050 38.991 1.00 94.88 87 LEU A C 1
ATOM 680 O O . LEU A 1 87 ? -25.050 -13.573 40.102 1.00 94.88 87 LEU A O 1
ATOM 684 N N . ASP A 1 88 ? -25.861 -13.383 38.015 1.00 94.94 88 ASP A N 1
ATOM 685 C CA . ASP A 1 88 ? -26.960 -14.337 38.192 1.00 94.94 88 ASP A CA 1
ATOM 686 C C . ASP A 1 88 ? -26.451 -15.728 38.608 1.00 94.94 88 ASP A C 1
ATOM 688 O O . ASP A 1 88 ? -27.077 -16.406 39.422 1.00 94.94 88 ASP A O 1
ATOM 692 N N . LYS A 1 89 ? -25.279 -16.147 38.107 1.00 92.00 89 LYS A N 1
ATOM 693 C CA . LYS A 1 89 ? -24.596 -17.391 38.522 1.00 92.00 89 LYS A CA 1
ATOM 694 C C . LYS A 1 89 ? -24.005 -17.344 39.936 1.00 92.00 89 LYS A C 1
ATOM 696 O O . LYS A 1 89 ? -23.631 -18.391 40.451 1.00 92.00 89 LYS A O 1
ATOM 701 N N . ARG A 1 90 ? -23.813 -16.159 40.524 1.00 85.62 90 ARG A N 1
ATOM 702 C CA . ARG A 1 90 ? -23.310 -15.995 41.903 1.00 85.62 90 ARG A CA 1
ATOM 703 C C . ARG A 1 90 ? -24.439 -15.903 42.918 1.00 85.62 90 ARG A C 1
ATOM 705 O O . ARG A 1 90 ? -24.223 -16.236 44.079 1.00 85.62 90 ARG A O 1
ATOM 712 N N . GLU A 1 91 ? -25.578 -15.359 42.502 1.00 85.69 91 GLU A N 1
ATOM 713 C CA . GLU A 1 91 ? -26.734 -15.128 43.369 1.00 85.69 91 GLU A CA 1
ATOM 714 C C . GLU A 1 91 ? -27.658 -16.353 43.476 1.00 85.69 91 GLU A C 1
ATOM 716 O O . GLU A 1 91 ? -28.384 -16.466 44.465 1.00 85.69 91 GLU A O 1
ATOM 721 N N . ASN A 1 92 ? -27.586 -17.284 42.514 1.00 58.38 92 ASN A N 1
ATOM 722 C CA . ASN A 1 92 ? -28.224 -18.609 42.557 1.00 58.38 92 ASN A CA 1
ATOM 723 C C . ASN A 1 92 ? -27.230 -19.710 42.945 1.00 58.38 92 ASN A C 1
ATOM 725 O O . ASN A 1 92 ? -27.666 -20.676 43.613 1.00 58.38 92 ASN A O 1
#

Radius of gyration: 27.03 Å; chains: 1; bounding box: 69×28×67 Å

Foldseek 3Di:
DVVVVVVVVVVVVVVVVVVVVVVVLVVCCVVVVDVSLVVCQVVCVVVVHHRPDPPPQPDPVSVVVVVVVVVVVVVVVVVVVVVVVVVVVVVD

Sequence (92 aa):
MARAKVLGKSILLLILIIILVLFGLLWFDYLGIIQAKKIFAPVYRLAGLQPQTSTAPSSPVDLAEADLDNDRFAKRLEALDIRSEELDKREN